Protein AF-A0AA38FMV8-F1 (afdb_monomer)

Structure (mmCIF, N/CA/C/O backbone):
data_AF-A0AA38FMV8-F1
#
_entry.id   AF-A0AA38FMV8-F1
#
loop_
_atom_site.group_PDB
_atom_site.id
_atom_site.type_symbol
_atom_site.label_atom_id
_atom_site.label_alt_id
_atom_site.label_comp_id
_atom_site.label_asym_id
_atom_site.label_entity_id
_atom_site.label_seq_id
_atom_site.pdbx_PDB_ins_code
_atom_site.Cartn_x
_atom_site.Cartn_y
_atom_site.Cartn_z
_atom_site.occupancy
_atom_site.B_iso_or_equiv
_atom_site.auth_seq_id
_atom_site.auth_comp_id
_atom_site.auth_asym_id
_atom_site.auth_atom_id
_atom_site.pdbx_PDB_model_num
ATOM 1 N N . PRO A 1 1 ? -73.612 -33.292 -0.250 1.00 36.50 1 PRO A N 1
ATOM 2 C CA . PRO A 1 1 ? -72.837 -32.872 -1.445 1.00 36.50 1 PRO A CA 1
ATOM 3 C C . PRO A 1 1 ? -71.874 -31.720 -1.094 1.00 36.50 1 PRO A C 1
ATOM 5 O O . PRO A 1 1 ? -72.324 -30.679 -0.638 1.00 36.50 1 PRO A O 1
ATOM 8 N N . LEU A 1 2 ? -70.567 -31.987 -1.222 1.00 32.84 2 LEU A N 1
ATOM 9 C CA . LEU A 1 2 ? -69.383 -31.140 -0.931 1.00 32.84 2 LEU A CA 1
ATOM 10 C C . LEU A 1 2 ? -69.489 -29.696 -1.484 1.00 32.84 2 LEU A C 1
ATOM 12 O O . LEU A 1 2 ? -70.124 -29.524 -2.518 1.00 32.84 2 LEU A O 1
ATOM 16 N N . LYS A 1 3 ? -68.888 -28.636 -0.906 1.00 35.81 3 LYS A N 1
ATOM 17 C CA . LYS A 1 3 ? -67.438 -28.271 -0.820 1.00 35.81 3 LYS A CA 1
ATOM 18 C C . LYS A 1 3 ? -67.350 -26.874 -0.110 1.00 35.81 3 LYS A C 1
ATOM 20 O O . LYS A 1 3 ? -68.249 -26.088 -0.371 1.00 35.81 3 LYS A O 1
ATOM 25 N N . LEU A 1 4 ? -66.499 -26.538 0.885 1.00 37.06 4 LEU A N 1
ATOM 26 C CA . LEU A 1 4 ? -65.043 -26.194 0.979 1.00 37.06 4 LEU A CA 1
ATOM 27 C C . LEU A 1 4 ? -64.798 -24.728 1.467 1.00 37.06 4 LEU A C 1
ATOM 29 O O . LEU A 1 4 ? -65.402 -23.815 0.917 1.00 37.06 4 LEU A O 1
ATOM 33 N N . GLY A 1 5 ? -63.833 -24.544 2.397 1.00 30.03 5 GLY A N 1
ATOM 34 C CA . GLY A 1 5 ? -63.096 -23.296 2.759 1.00 30.03 5 GLY A CA 1
ATOM 35 C C . GLY A 1 5 ? -63.566 -22.606 4.058 1.00 30.03 5 GLY A C 1
ATOM 36 O O . GLY A 1 5 ? -64.708 -22.172 4.094 1.00 30.03 5 GLY A O 1
ATOM 37 N N . GLY A 1 6 ? -62.840 -22.501 5.190 1.00 31.86 6 GLY A N 1
ATOM 38 C CA . GLY A 1 6 ? -61.393 -22.316 5.471 1.00 31.86 6 GLY A CA 1
ATOM 39 C C . GLY A 1 6 ? -61.130 -20.809 5.682 1.00 31.86 6 GLY A C 1
ATOM 40 O O . GLY A 1 6 ? -61.556 -20.041 4.835 1.00 31.86 6 GLY A O 1
ATOM 41 N N . GLU A 1 7 ? -60.511 -20.242 6.723 1.00 34.91 7 GLU A N 1
ATOM 42 C CA . GLU A 1 7 ? -59.627 -20.666 7.820 1.00 34.91 7 GLU A CA 1
ATOM 43 C C . GLU A 1 7 ? -59.469 -19.426 8.754 1.00 34.91 7 GLU A C 1
ATOM 45 O O . GLU A 1 7 ? -59.551 -18.305 8.252 1.00 34.91 7 GLU A O 1
ATOM 50 N N . GLY A 1 8 ? -59.252 -19.571 10.076 1.00 36.47 8 GLY A N 1
ATOM 51 C CA . GLY A 1 8 ? -58.791 -18.431 10.905 1.00 36.47 8 GLY A CA 1
ATOM 52 C C . GLY A 1 8 ? -59.290 -18.289 12.354 1.00 36.47 8 GLY A C 1
ATOM 53 O O . GLY A 1 8 ? -59.152 -17.214 12.923 1.00 36.47 8 GLY A O 1
ATOM 54 N N . GLN A 1 9 ? -59.863 -19.320 12.984 1.00 37.91 9 GLN A N 1
ATOM 55 C CA . GLN A 1 9 ? -60.225 -19.306 14.416 1.00 37.91 9 GLN A CA 1
ATOM 56 C C . GLN A 1 9 ? -59.160 -20.038 15.247 1.00 37.91 9 GLN A C 1
ATOM 58 O O . GLN A 1 9 ? -59.302 -21.219 15.550 1.00 37.91 9 GLN A O 1
ATOM 63 N N . GLY A 1 10 ? -58.063 -19.361 15.590 1.00 44.22 10 GLY A N 1
ATOM 64 C CA . GLY A 1 10 ? -57.011 -19.972 16.419 1.00 44.22 10 GLY A CA 1
ATOM 65 C C . GLY A 1 10 ? -55.946 -19.034 16.990 1.00 44.22 10 GLY A C 1
ATOM 66 O O . GLY A 1 10 ? -55.200 -19.440 17.875 1.00 44.22 10 GLY A O 1
ATOM 67 N N . THR A 1 11 ? -55.860 -17.782 16.538 1.00 45.34 11 THR A N 1
ATOM 68 C CA . THR A 1 11 ? -54.743 -16.887 16.889 1.00 45.34 11 THR A CA 1
ATOM 69 C C . THR A 1 11 ? -55.043 -15.904 18.022 1.00 45.34 11 THR A C 1
ATOM 71 O O . THR A 1 11 ? -54.105 -15.469 18.687 1.00 45.34 11 THR A O 1
ATOM 74 N N . GLU A 1 12 ? -56.310 -15.597 18.323 1.00 43.75 12 GLU A N 1
ATOM 75 C CA . GLU A 1 12 ? -56.639 -14.636 19.393 1.00 43.75 12 GLU A CA 1
ATOM 76 C C . GLU A 1 12 ? -56.468 -15.218 20.808 1.00 43.75 12 GLU A C 1
ATOM 78 O O . GLU A 1 12 ? -55.921 -14.548 21.681 1.00 43.75 12 GLU A O 1
ATOM 83 N N . GLN A 1 13 ? -56.797 -16.495 21.044 1.00 45.56 13 GLN A N 1
ATOM 84 C CA . GLN A 1 13 ? -56.659 -17.093 22.386 1.00 45.56 13 GLN A CA 1
ATOM 85 C C . GLN A 1 13 ? -55.208 -17.386 22.813 1.00 45.56 13 GLN A C 1
ATOM 87 O O . GLN A 1 13 ? -54.935 -17.515 24.008 1.00 45.56 13 GLN A O 1
ATOM 92 N N . ILE A 1 14 ? -54.259 -17.471 21.873 1.00 51.28 14 ILE A N 1
ATOM 93 C CA . ILE A 1 14 ? -52.830 -17.659 22.191 1.00 51.28 14 ILE A CA 1
ATOM 94 C C . ILE A 1 14 ? -52.212 -16.334 22.675 1.00 51.28 14 ILE A C 1
ATOM 96 O O . ILE A 1 14 ? -51.352 -16.338 23.560 1.00 51.28 14 ILE A O 1
ATOM 100 N N . MET A 1 15 ? -52.690 -15.198 22.154 1.00 46.88 15 MET A N 1
ATOM 101 C CA . MET A 1 15 ? -52.204 -13.863 22.516 1.00 46.88 15 MET A CA 1
ATOM 102 C C . MET A 1 15 ? -52.536 -13.508 23.976 1.00 46.88 15 MET A C 1
ATOM 104 O O . MET A 1 15 ? -51.672 -13.004 24.696 1.00 46.88 15 MET A O 1
ATOM 108 N N . ASP A 1 16 ? -53.739 -13.851 24.448 1.00 48.97 16 ASP A N 1
ATOM 109 C CA . ASP A 1 16 ? -54.171 -13.552 25.822 1.00 48.97 16 ASP A CA 1
ATOM 110 C C . ASP A 1 16 ? -53.473 -14.417 26.883 1.00 48.97 16 ASP A C 1
ATOM 112 O O . ASP A 1 16 ? -53.185 -13.948 27.987 1.00 48.97 16 ASP A O 1
ATOM 116 N N . ARG A 1 17 ? -53.098 -15.661 26.548 1.00 48.22 17 ARG A N 1
ATOM 117 C CA . ARG A 1 17 ? -52.310 -16.510 27.461 1.00 48.22 17 ARG A CA 1
ATOM 118 C C . ARG A 1 17 ? -50.844 -16.070 27.554 1.00 48.22 17 ARG A C 1
ATOM 120 O O . ARG A 1 17 ? -50.246 -16.205 28.618 1.00 48.22 17 ARG A O 1
ATOM 127 N N . MET A 1 18 ? -50.281 -15.481 26.491 1.00 47.09 18 MET A N 1
ATOM 128 C CA . MET A 1 18 ? -48.927 -14.900 26.516 1.00 47.09 18 MET A CA 1
ATOM 129 C C . MET A 1 18 ? -48.844 -13.566 27.276 1.00 47.09 18 MET A C 1
ATOM 131 O O . MET A 1 18 ? -47.789 -13.241 27.828 1.00 47.09 18 MET A O 1
ATOM 135 N N . LEU A 1 19 ? -49.937 -12.799 27.351 1.00 48.72 19 LEU A N 1
ATOM 136 C CA . LEU A 1 19 ? -49.989 -11.535 28.096 1.00 48.72 19 LEU A CA 1
ATOM 137 C C . LEU A 1 19 ? -50.044 -11.726 29.623 1.00 48.72 19 LEU A C 1
ATOM 139 O O . LEU A 1 19 ? -49.614 -10.832 30.356 1.00 48.72 19 LEU A O 1
ATOM 143 N N . HIS A 1 20 ? -50.490 -12.889 30.116 1.00 41.56 20 HIS A N 1
ATOM 144 C CA . HIS A 1 20 ? -50.529 -13.181 31.555 1.00 41.56 20 HIS A CA 1
ATOM 145 C C . HIS A 1 20 ? -49.187 -13.707 32.114 1.00 41.56 20 HIS A C 1
ATOM 147 O O . HIS A 1 20 ? -48.819 -13.359 33.238 1.00 41.56 20 HIS A O 1
ATOM 153 N N . GLU A 1 21 ? -48.404 -14.462 31.336 1.00 41.25 21 GLU A N 1
ATOM 154 C CA . GLU A 1 21 ? -47.072 -14.960 31.748 1.00 41.25 21 GLU A CA 1
ATOM 155 C C . GLU A 1 21 ? -46.009 -13.840 31.829 1.00 41.25 21 GLU A C 1
ATOM 157 O O . GLU A 1 21 ? -45.010 -13.959 32.536 1.00 41.25 21 GLU A O 1
ATOM 162 N N . ARG A 1 22 ? -46.240 -12.679 31.193 1.00 44.50 22 ARG A N 1
ATOM 163 C CA . ARG A 1 22 ? -45.357 -11.497 31.309 1.00 44.50 22 ARG A CA 1
ATOM 164 C C . ARG A 1 22 ? -45.517 -10.695 32.609 1.00 44.50 22 ARG A C 1
ATOM 166 O O . ARG A 1 22 ? -44.840 -9.679 32.768 1.00 44.50 22 ARG A O 1
ATOM 173 N N . ARG A 1 23 ? -46.378 -11.106 33.552 1.00 48.16 23 ARG A N 1
ATOM 174 C CA . ARG A 1 23 ? -46.589 -10.380 34.825 1.00 48.16 23 ARG A CA 1
ATOM 175 C C . ARG A 1 23 ? -45.674 -10.788 35.987 1.00 48.16 23 ARG A C 1
ATOM 177 O O . ARG A 1 23 ? -45.786 -10.189 37.051 1.00 48.16 23 ARG A O 1
ATOM 184 N N . LEU A 1 24 ? -44.729 -11.712 35.795 1.00 47.47 24 LEU A N 1
ATOM 185 C CA . LEU A 1 24 ? -43.780 -12.137 36.843 1.00 47.47 24 LEU A CA 1
ATOM 186 C C . LEU A 1 24 ? -42.293 -11.958 36.466 1.00 47.47 24 LEU A C 1
ATOM 188 O O . LEU A 1 24 ? -41.452 -12.757 36.858 1.00 47.47 24 LEU A O 1
ATOM 192 N N . GLY A 1 25 ? -41.936 -10.895 35.733 1.00 48.09 25 GLY A N 1
ATOM 193 C CA . GLY A 1 25 ? -40.530 -10.622 35.368 1.00 48.09 25 GLY A CA 1
ATOM 194 C C . GLY A 1 25 ? -40.103 -9.151 35.373 1.00 48.09 25 GLY A C 1
ATOM 195 O O . GLY A 1 25 ? -39.084 -8.801 34.782 1.00 48.09 25 GLY A O 1
ATOM 196 N N . PHE A 1 26 ? -40.878 -8.265 36.005 1.00 46.47 26 PHE A N 1
ATOM 197 C CA . PHE A 1 26 ? -40.750 -6.808 35.846 1.00 46.47 26 PHE A CA 1
ATOM 198 C C . PHE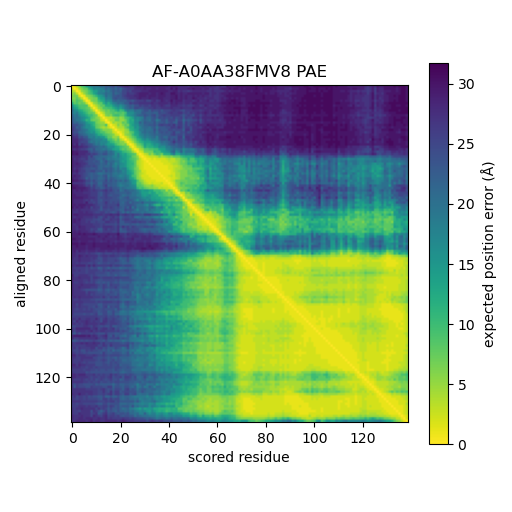 A 1 26 ? -39.610 -6.145 36.651 1.00 46.47 26 PHE A C 1
ATOM 200 O O . PHE A 1 26 ? -39.504 -4.924 36.671 1.00 46.47 26 PHE A O 1
ATOM 207 N N . THR A 1 27 ? -38.719 -6.911 37.286 1.00 47.50 27 THR A N 1
ATOM 208 C CA . THR A 1 27 ? -37.565 -6.361 38.032 1.00 47.50 27 THR A CA 1
ATOM 209 C C . THR A 1 27 ? -36.217 -6.554 37.329 1.00 47.50 27 THR A C 1
ATOM 211 O O . THR A 1 27 ? -35.253 -5.883 37.680 1.00 47.50 27 THR A O 1
ATOM 214 N N . MET A 1 28 ? -36.147 -7.386 36.282 1.00 52.38 28 MET A N 1
ATOM 215 C CA . MET A 1 28 ? -34.943 -7.583 35.449 1.00 52.38 28 MET A CA 1
ATOM 216 C C . MET A 1 28 ? -34.924 -6.670 34.210 1.00 52.38 28 MET A C 1
ATOM 218 O O . MET A 1 28 ? -33.875 -6.430 33.617 1.00 52.38 28 MET A O 1
ATOM 222 N N . ALA A 1 29 ? -36.085 -6.127 33.832 1.00 57.22 29 ALA A N 1
ATOM 223 C CA . ALA A 1 29 ? -36.269 -5.298 32.645 1.00 57.22 29 ALA A CA 1
ATOM 224 C C . ALA A 1 29 ? -35.430 -4.002 32.611 1.00 57.22 29 ALA A C 1
ATOM 226 O O . ALA A 1 29 ? -34.840 -3.756 31.559 1.00 57.22 29 ALA A O 1
ATOM 227 N N . PRO A 1 30 ? -35.310 -3.186 33.685 1.00 67.31 30 PRO A N 1
ATOM 228 C CA . PRO A 1 30 ? -34.547 -1.940 33.606 1.00 67.31 30 PRO A CA 1
ATOM 229 C C . PRO A 1 30 ? -33.047 -2.206 33.489 1.00 67.31 30 PRO A C 1
ATOM 231 O O . PRO A 1 30 ? -32.375 -1.531 32.727 1.00 67.31 30 PRO A O 1
ATOM 234 N N . VAL A 1 31 ? -32.520 -3.231 34.166 1.00 74.94 31 VAL A N 1
ATOM 235 C CA . VAL A 1 31 ? -31.091 -3.569 34.096 1.00 74.94 31 VAL A CA 1
ATOM 236 C C . VAL A 1 31 ? -30.742 -4.154 32.730 1.00 74.94 31 VAL A C 1
ATOM 238 O O . VAL A 1 31 ? -29.763 -3.740 32.123 1.00 74.94 31 VAL A O 1
ATOM 241 N N . VAL A 1 32 ? -31.565 -5.062 32.200 1.00 80.06 32 VAL A N 1
ATOM 242 C CA . VAL A 1 32 ? -31.332 -5.673 30.881 1.00 80.06 32 VAL A CA 1
ATOM 243 C C . VAL A 1 32 ? -31.460 -4.645 29.757 1.00 80.06 32 VAL A C 1
ATOM 245 O O . VAL A 1 32 ? -30.631 -4.639 28.851 1.00 80.06 32 VAL A O 1
ATOM 248 N N . THR A 1 33 ? -32.444 -3.741 29.821 1.00 79.75 33 THR A N 1
ATOM 249 C CA . THR A 1 33 ? -32.556 -2.642 28.846 1.00 79.75 33 THR A CA 1
ATOM 250 C C . THR A 1 33 ? -31.414 -1.644 28.980 1.00 79.75 33 THR A C 1
ATOM 252 O O . THR A 1 33 ? -30.872 -1.235 27.962 1.00 79.75 33 THR A O 1
ATOM 255 N N . PHE A 1 34 ? -30.978 -1.304 30.194 1.00 82.94 34 PHE A N 1
ATOM 256 C CA . PHE A 1 34 ? -29.841 -0.406 30.402 1.00 82.94 34 PHE A CA 1
ATOM 257 C C . PHE A 1 34 ? -28.522 -1.010 29.904 1.00 82.94 34 PHE A C 1
ATOM 259 O O . PHE A 1 34 ? -27.737 -0.320 29.263 1.00 82.94 34 PHE A O 1
ATOM 266 N N . VAL A 1 35 ? -28.303 -2.311 30.125 1.00 83.38 35 VAL A N 1
ATOM 267 C CA . VAL A 1 35 ? -27.143 -3.044 29.595 1.00 83.38 35 VAL A CA 1
ATOM 268 C C . VAL A 1 35 ? -27.206 -3.135 28.070 1.00 83.38 35 VAL A C 1
ATOM 270 O O . VAL A 1 35 ? -26.203 -2.873 27.419 1.00 83.38 35 VAL A O 1
ATOM 273 N N . LEU A 1 36 ? -28.368 -3.431 27.477 1.00 82.88 36 LEU A N 1
ATOM 274 C CA . LEU A 1 36 ? -28.547 -3.421 26.019 1.00 82.88 36 LEU A CA 1
ATOM 275 C C . LEU A 1 36 ? -28.286 -2.039 25.419 1.00 82.88 36 LEU A C 1
ATOM 277 O O . LEU A 1 36 ? -27.570 -1.941 24.431 1.00 82.88 36 LEU A O 1
ATOM 281 N N . VAL A 1 37 ? -28.814 -0.974 26.026 1.00 84.69 37 VAL A N 1
ATOM 282 C CA . VAL A 1 37 ? -28.574 0.405 25.583 1.00 84.69 37 VAL A CA 1
ATOM 283 C C . VAL A 1 37 ? -27.096 0.762 25.724 1.00 84.69 37 VAL A C 1
ATOM 285 O O . VAL A 1 37 ? -26.524 1.298 24.785 1.00 84.69 37 VAL A O 1
ATOM 288 N N . MET A 1 38 ? -26.437 0.410 26.832 1.00 79.69 38 MET A N 1
ATOM 289 C CA . MET A 1 38 ? -24.996 0.642 26.984 1.00 79.69 38 MET A CA 1
ATOM 290 C C . MET A 1 38 ? -24.154 -0.144 25.975 1.00 79.69 38 MET A C 1
ATOM 292 O O . MET A 1 38 ? -23.189 0.400 25.441 1.00 79.69 38 MET A O 1
ATOM 296 N N . VAL A 1 39 ? -24.513 -1.394 25.679 1.00 82.69 39 VAL A N 1
ATOM 297 C CA . VAL A 1 39 ? -23.839 -2.198 24.650 1.00 82.69 39 VAL A CA 1
ATOM 298 C C . VAL A 1 39 ? -24.047 -1.586 23.265 1.00 82.69 39 VAL A C 1
ATOM 300 O O . VAL A 1 39 ? -23.077 -1.466 22.528 1.00 82.69 39 VAL A O 1
ATOM 303 N N . LEU A 1 40 ? -25.260 -1.137 22.928 1.00 76.56 40 LEU A N 1
ATOM 304 C CA . LEU A 1 40 ? -25.560 -0.483 21.648 1.00 76.56 40 LEU A CA 1
ATOM 305 C C . LEU A 1 40 ? -24.820 0.856 21.495 1.00 76.56 40 LEU A C 1
ATOM 307 O O . LEU A 1 40 ? -24.188 1.075 20.468 1.00 76.56 40 LEU A O 1
ATOM 311 N N . VAL A 1 41 ? -24.794 1.691 22.539 1.00 68.81 41 VAL A N 1
ATOM 312 C CA . VAL A 1 41 ? -24.054 2.968 22.547 1.00 68.81 41 VAL A CA 1
ATOM 313 C C . VAL A 1 41 ? -22.538 2.741 22.442 1.00 68.81 41 VAL A C 1
ATOM 315 O O . VAL A 1 41 ? -21.841 3.475 21.743 1.00 68.81 41 VAL A O 1
ATOM 318 N N . SER A 1 42 ? -22.009 1.694 23.086 1.00 71.31 42 SER A N 1
ATOM 319 C CA . SER A 1 42 ? -20.595 1.305 22.941 1.00 71.31 42 SER A CA 1
ATOM 320 C C . SER A 1 42 ? -20.287 0.787 21.533 1.00 71.31 42 SER A C 1
ATOM 322 O O . SER A 1 42 ? -19.195 1.004 21.010 1.00 71.31 42 SER A O 1
ATOM 324 N N . PHE A 1 43 ? -21.251 0.106 20.910 1.00 64.06 43 PHE A N 1
ATOM 325 C CA . PHE A 1 43 ? -21.136 -0.414 19.552 1.00 64.06 43 PHE A CA 1
ATOM 326 C C . PHE A 1 43 ? -21.133 0.716 18.514 1.00 64.06 43 PHE A C 1
ATOM 328 O O . PHE A 1 43 ? -20.327 0.673 17.591 1.00 64.06 43 PHE A O 1
ATOM 335 N N . GLU A 1 44 ? -21.935 1.768 18.704 1.00 56.25 44 GLU A N 1
ATOM 336 C CA . GLU A 1 44 ? -21.914 2.971 17.857 1.00 56.25 44 GLU A CA 1
ATOM 337 C C . GLU A 1 44 ? -20.578 3.724 17.946 1.00 56.25 44 GLU A C 1
ATOM 339 O O . GLU A 1 44 ? -20.026 4.125 16.918 1.00 56.25 44 GLU A O 1
ATOM 344 N N . ALA A 1 45 ? -20.005 3.853 19.149 1.00 56.84 45 ALA A N 1
ATOM 345 C CA . ALA A 1 45 ? -18.683 4.455 19.330 1.00 56.84 45 ALA A CA 1
ATOM 346 C C . ALA A 1 45 ? -17.577 3.647 18.619 1.00 56.84 45 ALA A C 1
ATOM 348 O O . ALA A 1 45 ? -16.719 4.227 17.956 1.00 56.84 45 ALA A O 1
ATOM 349 N N . ALA A 1 46 ? -17.638 2.312 18.679 1.00 56.16 46 ALA A N 1
ATOM 350 C CA . ALA A 1 46 ? -16.695 1.433 17.983 1.00 56.16 46 ALA A CA 1
ATOM 351 C C . ALA A 1 46 ? -16.888 1.430 16.452 1.00 56.16 46 ALA A C 1
ATOM 353 O O . ALA A 1 46 ? -15.939 1.258 15.686 1.00 56.16 46 ALA A O 1
ATOM 354 N N . GLN A 1 47 ? -18.118 1.627 15.972 1.00 55.28 47 GLN A N 1
ATOM 355 C CA . GLN A 1 47 ? -18.420 1.656 14.541 1.00 55.28 47 GLN A CA 1
ATOM 356 C C . GLN A 1 47 ? -17.944 2.943 13.864 1.00 55.28 47 GLN A C 1
ATOM 358 O O . GLN A 1 47 ? -17.591 2.892 12.683 1.00 55.28 47 GLN A O 1
ATOM 363 N N . ALA A 1 48 ? -17.901 4.074 14.572 1.00 56.78 48 ALA A N 1
ATOM 364 C CA . ALA A 1 48 ? -17.439 5.343 14.012 1.00 56.78 48 ALA A CA 1
ATOM 365 C C . ALA A 1 48 ? -15.984 5.267 13.506 1.00 56.78 48 ALA A C 1
ATOM 367 O O . ALA A 1 48 ? -15.692 5.736 12.405 1.00 56.78 48 ALA A O 1
ATOM 368 N N . GLU A 1 49 ? -15.093 4.600 14.246 1.00 53.56 49 GLU A N 1
ATOM 369 C CA . GLU A 1 49 ? -13.682 4.427 13.864 1.00 53.56 49 GLU A CA 1
ATOM 370 C C . GLU A 1 49 ? -13.523 3.536 12.623 1.00 53.56 49 GLU A C 1
ATOM 372 O O . GLU A 1 49 ? -12.757 3.850 11.709 1.00 53.56 49 GLU A O 1
ATOM 377 N N . VAL A 1 50 ? -14.317 2.465 12.525 1.00 54.19 50 VAL A N 1
ATOM 378 C CA . VAL A 1 50 ? -14.303 1.548 11.374 1.00 54.19 50 VAL A CA 1
ATOM 379 C C . VAL A 1 50 ? -14.860 2.211 10.108 1.00 54.19 50 VAL A C 1
ATOM 381 O O . VAL A 1 50 ? -14.348 1.971 9.012 1.00 54.19 50 VAL A O 1
ATOM 384 N N . HIS A 1 51 ? -15.890 3.056 10.230 1.00 60.00 51 HIS A N 1
ATOM 385 C CA . HIS A 1 51 ? -16.440 3.801 9.091 1.00 60.00 51 HIS A CA 1
ATOM 386 C C . HIS A 1 51 ? -15.499 4.918 8.635 1.00 60.00 51 HIS A C 1
ATOM 388 O O . HIS A 1 51 ? -15.301 5.082 7.432 1.00 60.00 51 HIS A O 1
ATOM 394 N N . ALA A 1 52 ? -14.874 5.637 9.570 1.00 62.44 52 ALA A N 1
ATOM 395 C CA . ALA A 1 52 ? -13.879 6.655 9.250 1.00 62.44 52 ALA A CA 1
ATOM 396 C C . ALA A 1 52 ? -12.647 6.045 8.557 1.00 62.44 52 ALA A C 1
ATOM 398 O O . ALA A 1 52 ? -12.222 6.548 7.516 1.00 62.44 52 ALA A O 1
ATOM 399 N N . GLY A 1 53 ? -12.129 4.918 9.060 1.00 65.00 53 GLY A N 1
ATOM 400 C CA . GLY A 1 53 ? -11.000 4.207 8.452 1.00 65.00 53 GLY A CA 1
ATOM 401 C C . GLY A 1 53 ? -11.310 3.666 7.052 1.00 65.00 53 GLY A C 1
ATOM 402 O O . GLY A 1 53 ? -10.507 3.824 6.132 1.00 65.00 53 GLY A O 1
ATOM 403 N N . ARG A 1 54 ? -12.508 3.100 6.844 1.00 66.62 54 ARG A N 1
ATOM 404 C CA . ARG A 1 54 ? -12.968 2.660 5.514 1.00 66.62 54 ARG A CA 1
ATOM 405 C C . ARG A 1 54 ? -13.148 3.821 4.539 1.00 66.62 54 ARG A C 1
ATOM 407 O O . ARG A 1 54 ? -12.763 3.692 3.381 1.00 66.62 54 ARG A O 1
ATOM 414 N N . ALA A 1 55 ? -13.711 4.942 4.990 1.00 68.12 55 ALA A N 1
ATOM 415 C CA . ALA A 1 55 ? -13.890 6.129 4.158 1.00 68.12 55 ALA A CA 1
ATOM 416 C C . ALA A 1 55 ? -12.546 6.757 3.758 1.00 68.12 55 ALA A C 1
ATOM 418 O O . ALA A 1 55 ? -12.383 7.169 2.611 1.00 68.12 55 ALA A O 1
ATOM 419 N N . LEU A 1 56 ? -11.571 6.790 4.672 1.00 67.62 56 LEU A N 1
ATOM 420 C CA . LEU A 1 56 ? -10.218 7.260 4.379 1.00 67.62 56 LEU A CA 1
ATOM 421 C C . LEU A 1 56 ? -9.525 6.355 3.354 1.00 67.62 56 LEU A C 1
ATOM 423 O O . LEU A 1 56 ? -8.997 6.849 2.364 1.00 67.62 56 LEU A O 1
ATOM 427 N N . MET A 1 57 ? -9.604 5.035 3.527 1.00 68.75 57 MET A N 1
ATOM 428 C CA . MET A 1 57 ? -9.025 4.087 2.570 1.00 68.75 57 MET A CA 1
ATOM 429 C C . MET A 1 57 ? -9.688 4.133 1.195 1.00 68.75 57 MET A C 1
ATOM 431 O O . MET A 1 57 ? -8.997 4.042 0.187 1.00 68.75 57 MET A O 1
ATOM 435 N N . ALA A 1 58 ? -11.007 4.327 1.133 1.00 67.56 58 ALA A N 1
ATOM 436 C CA . ALA A 1 58 ? -11.704 4.504 -0.137 1.00 67.56 58 ALA A CA 1
ATOM 437 C C . ALA A 1 58 ? -11.202 5.740 -0.901 1.00 67.56 58 ALA A C 1
ATOM 439 O O . ALA A 1 58 ? -11.048 5.671 -2.112 1.00 67.56 58 ALA A O 1
ATOM 440 N N . ARG A 1 59 ? -10.891 6.839 -0.199 1.00 67.38 59 ARG A N 1
ATOM 441 C CA . ARG A 1 59 ? -10.305 8.038 -0.819 1.00 67.38 59 ARG A CA 1
ATOM 442 C C . ARG A 1 59 ? -8.883 7.807 -1.321 1.00 67.38 59 ARG A C 1
ATOM 444 O O . ARG A 1 59 ? -8.552 8.285 -2.392 1.00 67.38 59 ARG A O 1
ATOM 451 N N . ILE A 1 60 ? -8.062 7.074 -0.570 1.00 69.06 60 ILE A N 1
ATOM 452 C CA . ILE A 1 60 ? -6.677 6.772 -0.967 1.00 69.06 60 ILE A CA 1
ATOM 453 C C . ILE A 1 60 ? -6.642 5.863 -2.213 1.00 69.06 60 ILE A C 1
ATOM 455 O O . ILE A 1 60 ? -5.736 5.977 -3.031 1.00 69.06 60 ILE A O 1
ATOM 459 N N . ILE A 1 61 ? -7.624 4.967 -2.372 1.00 67.44 61 ILE A N 1
ATOM 460 C CA . ILE A 1 61 ? -7.718 4.051 -3.523 1.00 67.44 61 ILE A CA 1
ATOM 461 C C . ILE A 1 61 ? -8.304 4.732 -4.778 1.00 67.44 61 ILE A C 1
ATOM 463 O O . ILE A 1 61 ? -8.062 4.250 -5.879 1.00 67.44 61 ILE A O 1
ATOM 467 N N . ASP A 1 62 ? -9.044 5.838 -4.643 1.00 57.41 62 ASP A N 1
ATOM 468 C CA . ASP A 1 62 ? -9.678 6.549 -5.773 1.00 57.41 62 ASP A CA 1
ATOM 469 C C . ASP A 1 62 ? -8.702 7.428 -6.587 1.00 57.41 62 ASP A C 1
ATOM 471 O O . ASP A 1 62 ? -9.086 8.015 -7.597 1.00 57.41 62 ASP A O 1
ATOM 475 N N . GLU A 1 63 ? -7.424 7.505 -6.193 1.00 57.81 63 GLU A N 1
ATOM 476 C CA . GLU A 1 63 ? -6.390 8.140 -7.016 1.00 57.81 63 GLU A CA 1
ATOM 477 C C . GLU A 1 63 ? -6.249 7.376 -8.351 1.00 57.81 63 GLU A C 1
ATOM 479 O O . GLU A 1 63 ? -6.086 6.151 -8.344 1.00 57.81 63 GLU A O 1
ATOM 484 N N . PRO A 1 64 ? -6.311 8.057 -9.512 1.00 46.62 64 PRO A N 1
ATOM 485 C CA . PRO A 1 64 ? -6.378 7.412 -10.818 1.00 46.62 64 PRO A CA 1
ATOM 486 C C . PRO A 1 64 ? -5.027 6.786 -11.191 1.00 46.62 64 PRO A C 1
ATOM 488 O O . PRO A 1 64 ? -4.224 7.367 -11.919 1.00 46.62 64 PRO A O 1
ATOM 491 N N . GLY A 1 65 ? -4.778 5.575 -10.695 1.00 53.62 65 GLY A N 1
ATOM 492 C CA . GLY A 1 65 ? -3.729 4.691 -11.183 1.00 53.62 65 GLY A CA 1
ATOM 493 C C . GLY A 1 65 ? -4.100 4.167 -12.569 1.00 53.62 65 GLY A C 1
ATOM 494 O O . GLY A 1 65 ? -5.207 3.672 -12.791 1.00 53.62 65 GLY A O 1
ATOM 495 N N . GLU A 1 66 ? -3.181 4.290 -13.523 1.00 49.84 66 GLU A N 1
ATOM 496 C CA . GLU A 1 66 ? -3.366 3.839 -14.902 1.00 49.84 66 GLU A CA 1
ATOM 497 C C . GLU A 1 66 ? -3.467 2.304 -14.958 1.00 49.84 66 GLU A C 1
ATOM 499 O O . GLU A 1 66 ? -2.478 1.580 -15.052 1.00 49.84 66 GLU A O 1
ATOM 504 N N . GLY A 1 67 ? -4.693 1.790 -14.852 1.00 50.09 67 GLY A N 1
ATOM 505 C CA . GLY A 1 67 ? -4.983 0.365 -14.950 1.00 50.09 67 GLY A CA 1
ATOM 506 C C . GLY A 1 67 ? -6.318 0.016 -14.311 1.00 50.09 67 GLY A C 1
ATOM 507 O O . GLY A 1 67 ? -6.451 0.004 -13.092 1.00 50.09 67 GLY A O 1
ATOM 508 N N . ASN A 1 68 ? -7.309 -0.304 -15.142 1.00 51.38 68 ASN A N 1
ATOM 509 C CA . ASN A 1 68 ? -8.638 -0.765 -14.741 1.00 51.38 68 ASN A CA 1
ATOM 510 C C . ASN A 1 68 ? -8.551 -2.094 -13.947 1.00 51.38 68 ASN A C 1
ATOM 512 O O . ASN A 1 68 ? -8.756 -3.165 -14.516 1.00 51.38 68 ASN A O 1
ATOM 516 N N . GLY A 1 69 ? -8.191 -2.042 -12.657 1.00 61.28 69 GLY A N 1
ATOM 517 C CA . GLY A 1 69 ? -8.118 -3.210 -11.770 1.00 61.28 69 GLY A CA 1
ATOM 518 C C . GLY A 1 69 ? -6.956 -3.278 -10.769 1.00 61.28 69 GLY A C 1
ATOM 519 O O . GLY A 1 69 ? -6.895 -4.264 -10.024 1.00 61.28 69 GLY A O 1
ATOM 520 N N . ASP A 1 70 ? -6.057 -2.291 -10.702 1.00 75.31 70 ASP A N 1
ATOM 521 C CA . ASP A 1 70 ? -4.978 -2.306 -9.703 1.00 75.31 70 ASP A CA 1
ATOM 522 C C . ASP A 1 70 ? -5.551 -2.008 -8.304 1.00 75.31 70 ASP A C 1
ATOM 524 O O . ASP A 1 70 ? -6.089 -0.941 -8.040 1.00 75.31 70 ASP A O 1
ATOM 528 N N . ASN A 1 71 ? -5.448 -2.979 -7.390 1.00 86.50 71 ASN A N 1
ATOM 529 C CA . ASN A 1 71 ? -5.897 -2.844 -5.992 1.00 86.50 71 ASN A CA 1
ATOM 530 C C . ASN A 1 71 ? -4.754 -2.402 -5.056 1.00 86.50 71 ASN A C 1
ATOM 532 O O . ASN A 1 71 ? -4.872 -2.469 -3.832 1.00 86.50 71 ASN A O 1
ATOM 536 N N . ALA A 1 72 ? -3.624 -2.003 -5.636 1.00 90.69 72 ALA A N 1
ATOM 537 C CA . ALA A 1 72 ? -2.469 -1.483 -4.929 1.00 90.69 72 ALA A CA 1
ATOM 538 C C . ALA A 1 72 ? -2.289 -0.008 -5.279 1.00 90.69 72 ALA A C 1
ATOM 540 O O . ALA A 1 72 ? -2.279 0.354 -6.455 1.00 90.69 72 ALA A O 1
ATOM 541 N N . VAL A 1 73 ? -2.134 0.817 -4.250 1.00 90.75 73 VAL A N 1
ATOM 542 C CA . VAL A 1 73 ? -2.026 2.270 -4.388 1.00 90.75 73 VAL A CA 1
ATOM 543 C C . VAL A 1 73 ? -0.616 2.629 -4.834 1.00 90.75 73 VAL A C 1
ATOM 545 O O . VAL A 1 73 ? 0.368 2.164 -4.258 1.00 90.75 73 VAL A O 1
ATOM 548 N N . GLU A 1 74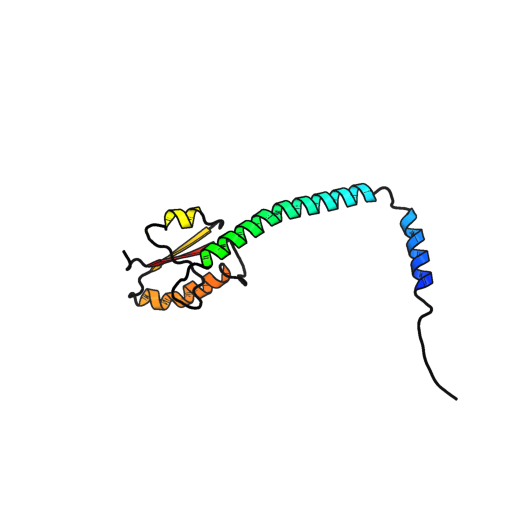 ? -0.509 3.445 -5.873 1.00 91.44 74 GLU A N 1
ATOM 549 C CA . GLU A 1 74 ? 0.780 3.911 -6.367 1.00 91.44 74 GLU A CA 1
ATOM 550 C C . GLU A 1 74 ? 1.293 5.071 -5.516 1.00 91.44 74 GLU A C 1
ATOM 552 O O . GLU A 1 74 ? 0.608 6.072 -5.326 1.00 91.44 74 GLU A O 1
ATOM 557 N N . LEU A 1 75 ? 2.501 4.920 -4.983 1.00 91.50 75 LEU A N 1
ATOM 558 C CA . LEU A 1 75 ? 3.184 5.932 -4.196 1.00 91.50 75 LEU A CA 1
ATOM 559 C C . LEU A 1 75 ? 4.286 6.564 -5.036 1.00 91.50 75 LEU A C 1
ATOM 561 O O . LEU A 1 75 ? 5.113 5.870 -5.631 1.00 91.50 75 LEU A O 1
ATOM 565 N N . LYS A 1 76 ? 4.321 7.894 -5.023 1.00 90.44 76 LYS A N 1
ATOM 566 C CA . LYS A 1 76 ? 5.430 8.675 -5.567 1.00 90.44 76 LYS A CA 1
ATOM 567 C C . LYS A 1 76 ? 6.476 8.930 -4.490 1.00 90.44 76 LYS A C 1
ATOM 569 O O . LYS A 1 76 ? 6.190 8.808 -3.298 1.00 90.44 76 LYS A O 1
ATOM 574 N N . MET A 1 77 ? 7.685 9.300 -4.902 1.00 87.44 77 MET A N 1
ATOM 575 C CA . MET A 1 77 ? 8.790 9.554 -3.974 1.00 87.44 77 MET A CA 1
ATOM 576 C C . MET A 1 77 ? 8.503 10.740 -3.046 1.00 87.44 77 MET A C 1
ATOM 578 O O . MET A 1 77 ? 8.895 10.713 -1.880 1.00 87.44 77 MET A O 1
ATOM 582 N N . GLU A 1 78 ? 7.785 11.751 -3.538 1.00 89.88 78 GLU A N 1
ATOM 583 C CA . GLU A 1 78 ? 7.468 12.973 -2.792 1.00 89.88 78 GLU A CA 1
ATOM 584 C C . GLU A 1 78 ? 6.494 12.691 -1.642 1.00 89.88 78 GLU A C 1
ATOM 586 O O . GLU A 1 78 ? 6.667 13.203 -0.535 1.00 89.88 78 GLU A O 1
ATOM 591 N N . ASP A 1 79 ? 5.517 11.815 -1.891 1.00 88.19 79 ASP A N 1
ATOM 592 C CA . ASP A 1 79 ? 4.404 11.530 -0.981 1.00 88.19 79 ASP A CA 1
ATOM 593 C C . ASP A 1 79 ? 4.521 10.165 -0.285 1.00 88.19 79 ASP A C 1
ATOM 595 O O . ASP A 1 79 ? 3.588 9.710 0.383 1.00 88.19 79 ASP A O 1
ATOM 599 N N . PHE A 1 80 ? 5.669 9.495 -0.417 1.00 91.19 80 PHE A N 1
ATOM 600 C CA . PHE A 1 80 ? 5.887 8.147 0.109 1.00 91.19 80 PHE A CA 1
ATOM 601 C C . PHE A 1 80 ? 5.659 8.081 1.624 1.00 91.19 80 PHE A C 1
ATOM 603 O O . PHE A 1 80 ? 4.849 7.295 2.118 1.00 91.19 80 PHE A O 1
ATOM 610 N N . ASN A 1 81 ? 6.354 8.940 2.374 1.00 92.88 81 ASN A N 1
ATOM 611 C CA . ASN A 1 81 ? 6.287 8.936 3.835 1.00 92.88 81 ASN A CA 1
ATOM 612 C C . ASN A 1 81 ? 4.947 9.462 4.349 1.00 92.88 81 ASN A C 1
ATOM 614 O O . ASN A 1 81 ? 4.382 8.887 5.277 1.00 92.88 81 ASN A O 1
ATOM 618 N N . SER A 1 82 ? 4.435 10.546 3.763 1.00 92.31 82 SER A N 1
ATOM 619 C CA . SER A 1 82 ? 3.171 11.155 4.190 1.00 92.31 82 SER A CA 1
ATOM 620 C C . SER A 1 82 ? 2.007 10.184 4.005 1.00 92.31 82 SER A C 1
ATOM 622 O O . SER A 1 82 ? 1.222 9.998 4.931 1.00 92.31 82 SER A O 1
ATOM 624 N N . THR A 1 83 ? 1.939 9.501 2.862 1.00 90.81 83 THR A N 1
ATOM 625 C CA . THR A 1 83 ? 0.863 8.548 2.560 1.00 90.81 83 THR A CA 1
ATOM 626 C C . THR A 1 83 ? 0.944 7.288 3.419 1.00 90.81 83 THR A C 1
ATOM 628 O O . THR A 1 83 ? -0.081 6.815 3.911 1.00 90.81 83 THR A O 1
ATOM 631 N N . LEU A 1 84 ? 2.147 6.749 3.657 1.00 91.50 84 LEU A N 1
ATOM 632 C CA . LEU A 1 84 ? 2.314 5.578 4.525 1.00 91.50 84 LEU A CA 1
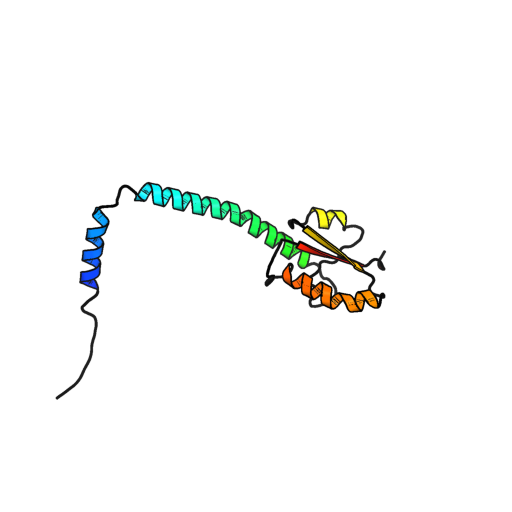ATOM 63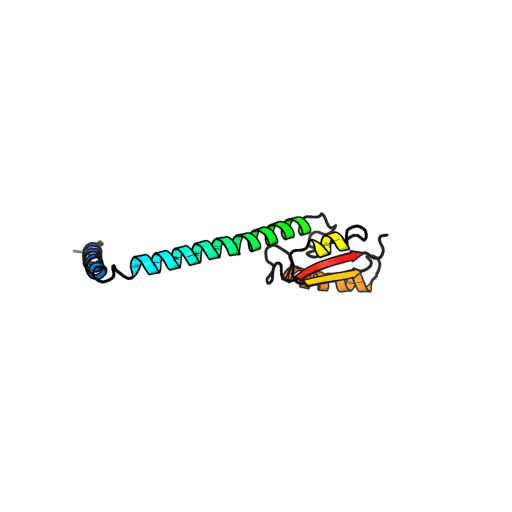3 C C . LEU A 1 84 ? 1.951 5.873 5.983 1.00 91.50 84 LEU A C 1
ATOM 635 O O . LEU A 1 84 ? 1.318 5.040 6.625 1.00 91.50 84 LEU A O 1
ATOM 639 N N . LEU A 1 85 ? 2.319 7.048 6.498 1.00 90.75 85 LEU A N 1
ATOM 640 C CA . LEU A 1 85 ? 2.014 7.451 7.875 1.00 90.75 85 LEU A CA 1
ATOM 641 C C . LEU A 1 85 ? 0.549 7.859 8.070 1.00 90.75 85 LEU A C 1
ATOM 643 O O . LEU A 1 85 ? 0.017 7.706 9.165 1.00 90.75 85 LEU A O 1
ATOM 647 N N . ALA A 1 86 ? -0.100 8.386 7.030 1.00 88.81 86 ALA A N 1
ATOM 648 C CA . ALA A 1 86 ? -1.516 8.749 7.068 1.00 88.81 86 ALA A CA 1
ATOM 649 C C . ALA A 1 86 ? -2.455 7.538 6.935 1.00 88.81 86 ALA A C 1
ATOM 651 O O . ALA A 1 86 ? -3.655 7.658 7.187 1.00 88.81 86 ALA A O 1
ATOM 652 N N . SER A 1 87 ? -1.932 6.382 6.520 1.00 86.56 87 SER A N 1
ATOM 653 C CA . SER A 1 87 ? -2.719 5.168 6.346 1.00 86.56 87 SER A CA 1
ATOM 654 C C .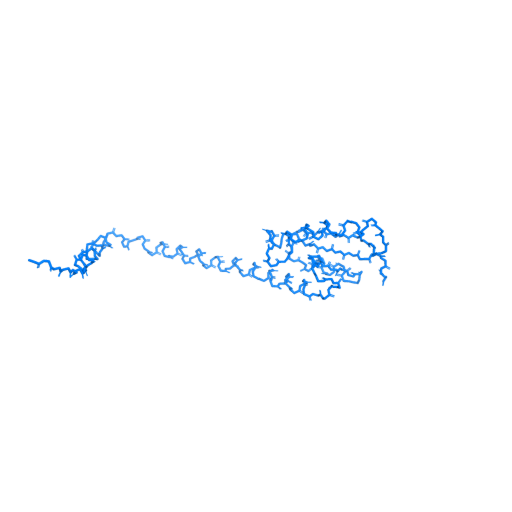 SER A 1 87 ? -3.240 4.643 7.693 1.00 86.56 87 SER A C 1
ATOM 656 O O . SER A 1 87 ? -2.446 4.424 8.607 1.00 86.56 87 SER A O 1
ATOM 658 N N . PRO A 1 88 ? -4.553 4.380 7.836 1.00 85.38 88 PRO A N 1
ATOM 659 C CA . PRO A 1 88 ? -5.110 3.803 9.061 1.00 85.38 88 PRO A CA 1
ATOM 660 C C . PRO A 1 88 ? -4.808 2.301 9.233 1.00 85.38 88 PRO A C 1
ATOM 662 O O . PRO A 1 88 ? -5.193 1.721 10.247 1.00 85.38 88 PRO A O 1
ATOM 665 N N . SER A 1 89 ? -4.159 1.648 8.259 1.00 87.75 89 SER A N 1
ATOM 666 C CA . SER A 1 89 ? -3.798 0.227 8.357 1.00 87.75 89 SER A CA 1
ATOM 667 C C . SER A 1 89 ? -2.678 -0.007 9.363 1.00 87.75 89 SER A C 1
ATOM 669 O O . SER A 1 89 ? -1.709 0.744 9.428 1.00 87.75 89 SER A O 1
ATOM 671 N N . SER A 1 90 ? -2.746 -1.126 10.083 1.00 89.00 90 SER A N 1
ATOM 672 C CA . SER A 1 90 ? -1.694 -1.514 11.033 1.00 89.00 90 SER A CA 1
ATOM 673 C C . SER A 1 90 ? -0.412 -2.013 10.354 1.00 89.00 90 SER A C 1
ATOM 675 O O . SER A 1 90 ? 0.659 -1.958 10.955 1.00 89.00 90 SER A O 1
ATOM 677 N N . TRP A 1 91 ? -0.504 -2.496 9.112 1.00 93.00 91 TRP A N 1
ATOM 678 C CA . TRP A 1 91 ? 0.639 -2.970 8.328 1.00 93.00 91 TRP A CA 1
ATOM 679 C C . TRP A 1 91 ? 0.597 -2.397 6.914 1.00 93.00 91 TRP A C 1
ATOM 681 O O . TRP A 1 91 ? -0.481 -2.150 6.377 1.00 93.00 91 TRP A O 1
ATOM 691 N N . ALA A 1 92 ? 1.758 -2.245 6.280 1.00 93.62 92 ALA A N 1
ATOM 692 C CA . ALA A 1 92 ? 1.869 -1.858 4.878 1.00 93.62 92 ALA A CA 1
ATOM 693 C C . ALA A 1 92 ? 2.840 -2.785 4.139 1.00 93.62 92 ALA A C 1
ATOM 695 O O . ALA A 1 92 ? 3.883 -3.158 4.679 1.00 93.62 92 ALA A O 1
ATOM 696 N N . ILE A 1 93 ? 2.498 -3.149 2.904 1.00 95.44 93 ILE A N 1
ATOM 697 C CA . ILE A 1 93 ? 3.377 -3.869 1.982 1.00 95.44 93 ILE A CA 1
ATOM 698 C C . ILE A 1 93 ? 3.652 -2.948 0.806 1.00 95.44 93 ILE A C 1
ATOM 700 O O . ILE A 1 93 ? 2.730 -2.609 0.069 1.00 95.44 93 ILE A O 1
ATOM 704 N N . VAL A 1 94 ? 4.925 -2.620 0.610 1.00 95.19 94 VAL A N 1
ATOM 705 C CA . VAL A 1 94 ? 5.390 -1.776 -0.489 1.00 95.19 94 VAL A CA 1
ATOM 706 C C . VAL A 1 94 ? 6.109 -2.639 -1.523 1.00 95.19 94 VAL A C 1
ATOM 708 O O . VAL A 1 94 ? 7.134 -3.251 -1.218 1.00 95.19 94 VAL A O 1
ATOM 711 N N . GLU A 1 95 ? 5.593 -2.686 -2.747 1.00 95.12 95 GLU A N 1
ATOM 712 C CA . GLU A 1 95 ? 6.297 -3.246 -3.900 1.00 95.12 95 GLU A CA 1
ATOM 713 C C . GLU A 1 95 ? 7.154 -2.166 -4.570 1.00 95.12 95 GLU A C 1
ATOM 715 O O . GLU A 1 95 ? 6.634 -1.223 -5.160 1.00 95.12 95 GLU A O 1
ATOM 720 N N . PHE A 1 96 ? 8.474 -2.321 -4.532 1.00 95.44 96 PHE A N 1
ATOM 721 C CA . PHE A 1 96 ? 9.386 -1.507 -5.335 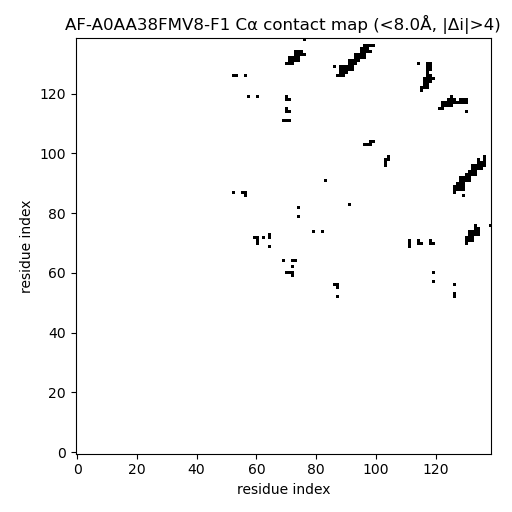1.00 95.44 96 PHE A CA 1
ATOM 722 C C . PHE A 1 96 ? 9.598 -2.190 -6.687 1.00 95.44 96 PHE A C 1
ATOM 724 O O . PHE A 1 96 ? 10.189 -3.272 -6.748 1.00 95.44 96 PHE A O 1
ATOM 731 N N . PHE A 1 97 ? 9.099 -1.586 -7.765 1.00 94.94 97 PHE A N 1
ATOM 732 C CA . PHE A 1 97 ? 9.128 -2.169 -9.107 1.00 94.94 97 PHE A CA 1
ATOM 733 C C . PHE A 1 97 ? 9.694 -1.193 -10.141 1.00 94.94 97 PHE A C 1
ATOM 735 O O . PHE A 1 97 ? 9.998 -0.046 -9.840 1.00 94.94 97 PHE A O 1
ATOM 742 N N . ALA A 1 98 ? 9.860 -1.660 -11.377 1.00 95.44 98 ALA A N 1
ATOM 743 C CA . ALA A 1 98 ? 10.109 -0.801 -12.529 1.00 95.44 98 ALA A CA 1
ATOM 744 C C . ALA A 1 98 ? 9.253 -1.280 -13.703 1.00 95.44 98 ALA A C 1
ATOM 746 O O . ALA A 1 98 ? 9.282 -2.470 -14.034 1.00 95.44 98 ALA A O 1
ATOM 747 N N . HIS A 1 99 ? 8.517 -0.383 -14.364 1.00 91.94 99 HIS A N 1
ATOM 748 C CA . HIS A 1 99 ? 7.596 -0.754 -15.454 1.00 91.94 99 HIS A CA 1
ATOM 749 C C . HIS A 1 99 ? 8.290 -1.481 -16.627 1.00 91.94 99 HIS A C 1
ATOM 751 O O . HIS A 1 99 ? 7.725 -2.375 -17.270 1.00 91.94 99 HIS A O 1
ATOM 757 N N . TRP A 1 100 ? 9.557 -1.156 -16.893 1.00 94.44 100 TRP A N 1
ATOM 758 C CA . TRP A 1 100 ? 10.354 -1.783 -17.949 1.00 94.44 100 TRP A CA 1
ATOM 759 C C . TRP A 1 100 ? 10.971 -3.128 -17.537 1.00 94.44 100 TRP A C 1
ATOM 761 O O . TRP A 1 100 ? 11.384 -3.896 -18.412 1.00 94.44 100 TRP A O 1
ATOM 771 N N . CYS A 1 101 ? 10.984 -3.475 -16.247 1.00 97.12 101 CYS A N 1
ATOM 772 C CA . CYS A 1 101 ? 11.596 -4.706 -15.757 1.00 97.12 101 CYS A CA 1
ATOM 773 C C . CYS A 1 101 ? 10.734 -5.943 -16.095 1.00 97.12 101 CYS A C 1
ATOM 775 O O . CYS A 1 101 ? 9.587 -6.043 -15.646 1.00 97.12 101 CYS A O 1
ATOM 777 N N . PRO A 1 102 ? 11.264 -6.932 -16.845 1.00 96.50 102 PRO A N 1
ATOM 778 C CA . PRO A 1 102 ? 10.507 -8.130 -17.216 1.00 96.50 102 PRO A CA 1
ATOM 779 C C . PRO A 1 102 ? 10.054 -8.975 -16.019 1.00 96.50 102 PRO A C 1
ATOM 781 O O . PRO A 1 102 ? 8.935 -9.484 -16.020 1.00 96.50 102 PRO A O 1
ATOM 784 N N . ALA A 1 103 ? 10.894 -9.099 -14.986 1.00 97.00 103 ALA A N 1
ATOM 785 C CA . ALA A 1 103 ? 10.558 -9.856 -13.782 1.00 97.00 103 ALA A CA 1
ATOM 786 C C . ALA A 1 103 ? 9.411 -9.197 -13.000 1.00 97.00 103 ALA A C 1
ATOM 788 O O . ALA A 1 103 ? 8.478 -9.887 -12.593 1.00 97.00 103 ALA A O 1
ATOM 789 N N . CYS A 1 104 ? 9.432 -7.864 -12.867 1.00 96.31 104 CYS A N 1
ATOM 790 C CA . CYS A 1 104 ? 8.366 -7.105 -12.210 1.00 96.31 104 CYS A CA 1
ATOM 791 C C . CYS A 1 104 ? 7.033 -7.263 -12.943 1.00 96.31 104 CYS A C 1
ATOM 793 O O . CYS A 1 104 ? 6.021 -7.566 -12.322 1.00 96.31 104 CYS A O 1
ATOM 795 N N . ARG A 1 105 ? 7.028 -7.158 -14.278 1.00 94.56 105 ARG A N 1
ATOM 796 C CA . ARG A 1 105 ? 5.799 -7.366 -15.059 1.00 94.56 105 ARG A CA 1
ATOM 797 C C . ARG A 1 105 ? 5.224 -8.773 -14.900 1.00 94.56 105 ARG A C 1
ATOM 799 O O . ARG A 1 105 ? 4.009 -8.922 -14.854 1.00 94.56 105 ARG A O 1
ATOM 806 N N . ASN A 1 106 ? 6.079 -9.792 -14.798 1.00 96.62 106 ASN A N 1
ATOM 807 C CA . ASN A 1 106 ? 5.629 -11.160 -14.540 1.00 96.62 106 ASN A CA 1
ATOM 808 C C . ASN A 1 106 ? 5.080 -11.339 -13.112 1.00 96.62 106 ASN A C 1
ATOM 810 O O . ASN A 1 106 ? 4.189 -12.154 -12.890 1.00 96.62 106 ASN A O 1
ATOM 814 N N . TYR A 1 107 ? 5.591 -10.574 -12.146 1.00 96.19 107 TYR A N 1
ATOM 815 C CA . TYR A 1 107 ? 5.149 -10.621 -10.754 1.00 96.19 107 TYR A CA 1
ATOM 816 C C . TYR A 1 107 ? 3.870 -9.808 -10.483 1.00 96.19 107 TYR A C 1
ATOM 818 O O . TYR A 1 107 ? 3.025 -10.267 -9.713 1.00 96.19 107 TYR A O 1
ATOM 826 N N . LYS A 1 108 ? 3.666 -8.676 -11.173 1.00 94.19 108 LYS A N 1
ATOM 827 C CA . LYS A 1 108 ? 2.485 -7.793 -11.074 1.00 94.19 108 LYS A CA 1
ATOM 828 C C . LYS A 1 108 ? 1.139 -8.527 -10.892 1.00 94.19 108 LYS A C 1
ATOM 830 O O . LYS A 1 108 ? 0.450 -8.245 -9.910 1.00 94.19 108 LYS A O 1
ATOM 835 N N . PRO A 1 109 ? 0.755 -9.517 -11.728 1.00 94.12 109 PRO A N 1
ATOM 836 C CA . PRO A 1 109 ? -0.536 -10.199 -11.571 1.00 94.12 109 PRO A CA 1
ATOM 837 C C . PRO A 1 109 ? -0.667 -10.986 -10.255 1.00 94.12 109 PRO A C 1
ATOM 839 O O . PRO A 1 109 ? -1.777 -11.178 -9.749 1.00 94.12 109 PRO A O 1
ATOM 842 N N . HIS A 1 110 ? 0.445 -11.457 -9.686 1.00 94.69 110 HIS A N 1
ATOM 843 C CA . HIS A 1 110 ? 0.450 -12.116 -8.382 1.00 94.69 110 HIS A CA 1
ATOM 844 C C . HIS A 1 110 ? 0.273 -11.102 -7.256 1.00 94.69 110 HIS A C 1
ATOM 846 O O . HIS A 1 110 ? -0.538 -11.337 -6.357 1.00 94.69 110 HIS A O 1
ATOM 852 N N . TYR A 1 111 ? 0.969 -9.968 -7.339 1.00 95.06 111 TYR A N 1
ATOM 853 C CA . TYR A 1 111 ? 0.847 -8.892 -6.363 1.00 95.06 111 TYR A CA 1
ATOM 854 C C . TYR A 1 111 ? -0.581 -8.332 -6.312 1.00 95.06 111 TYR A C 1
ATOM 856 O O . TYR A 1 111 ? -1.184 -8.276 -5.242 1.00 95.06 111 TYR A O 1
ATOM 864 N N . GLU A 1 112 ? -1.199 -8.063 -7.465 1.00 91.75 112 GLU A N 1
ATOM 865 C CA . GLU A 1 112 ? -2.604 -7.637 -7.552 1.00 91.75 112 GLU A CA 1
ATOM 866 C C . GLU A 1 112 ? -3.583 -8.655 -6.956 1.00 91.75 112 GLU A C 1
ATOM 868 O O . GLU A 1 112 ? -4.600 -8.292 -6.361 1.00 91.75 112 GLU A O 1
ATOM 873 N N . LYS A 1 113 ? -3.302 -9.954 -7.117 1.00 90.94 113 LYS A N 1
ATOM 874 C CA . LYS A 1 113 ? -4.145 -11.012 -6.553 1.00 90.94 113 LYS A CA 1
ATOM 875 C C . LYS A 1 113 ? -4.144 -10.977 -5.033 1.00 90.94 113 LYS A C 1
ATOM 877 O O . LYS A 1 113 ? -5.203 -11.180 -4.447 1.00 90.94 113 LYS A O 1
ATOM 882 N N . VAL A 1 114 ? -2.992 -10.701 -4.427 1.00 93.00 114 VAL A N 1
ATOM 883 C CA . VAL A 1 114 ? -2.880 -10.474 -2.983 1.00 93.00 114 VAL A CA 1
ATOM 884 C C . VAL A 1 114 ? -3.536 -9.149 -2.610 1.00 93.00 114 VAL A C 1
ATOM 886 O O . VAL A 1 114 ? -4.297 -9.107 -1.650 1.00 93.00 114 VAL A O 1
ATOM 889 N N . ALA A 1 115 ? -3.324 -8.094 -3.400 1.00 92.94 115 ALA A N 1
ATOM 890 C CA . ALA A 1 115 ? -3.878 -6.778 -3.119 1.00 92.94 115 ALA A CA 1
ATOM 891 C C . ALA A 1 115 ? -5.410 -6.793 -3.029 1.00 92.94 115 ALA A C 1
ATOM 893 O O . ALA A 1 115 ? -5.967 -6.221 -2.100 1.00 92.94 115 ALA A O 1
ATOM 894 N N . ARG A 1 116 ? -6.093 -7.560 -3.890 1.00 89.12 116 ARG A N 1
ATOM 895 C CA . ARG A 1 116 ? -7.553 -7.785 -3.826 1.00 89.12 116 ARG A CA 1
ATOM 896 C C . ARG A 1 116 ? -8.064 -8.387 -2.512 1.00 89.12 116 ARG A C 1
ATOM 898 O O . ARG A 1 116 ? -9.252 -8.286 -2.221 1.00 89.12 116 ARG A O 1
ATOM 905 N N . LEU A 1 117 ? -7.213 -9.064 -1.738 1.00 90.88 117 LEU A N 1
ATOM 906 C CA . LEU A 1 117 ? -7.615 -9.653 -0.456 1.00 90.88 117 LEU A CA 1
ATOM 907 C C . LEU A 1 117 ? -7.711 -8.604 0.656 1.00 90.88 117 LEU A C 1
ATOM 909 O O . LEU A 1 117 ? -8.466 -8.813 1.607 1.00 90.88 117 LEU A O 1
ATOM 913 N N . PHE A 1 118 ? -6.973 -7.498 0.525 1.00 90.44 118 PHE A N 1
ATOM 914 C CA . PHE A 1 118 ? -6.819 -6.467 1.557 1.00 90.44 118 PHE A CA 1
ATOM 915 C C . PHE A 1 118 ? -7.371 -5.095 1.144 1.00 90.44 118 PHE A C 1
ATOM 917 O O . PHE A 1 118 ? -7.803 -4.321 1.998 1.00 90.44 118 PHE A O 1
ATOM 924 N N . SER A 1 119 ? -7.417 -4.828 -0.159 1.00 83.94 119 SER A N 1
ATOM 925 C CA . SER A 1 119 ? -7.888 -3.589 -0.772 1.00 83.94 119 SER A CA 1
ATOM 926 C C . SER A 1 119 ? -9.114 -3.852 -1.650 1.00 83.94 119 SER A C 1
ATOM 928 O O . SER A 1 119 ? -9.196 -4.874 -2.334 1.00 83.94 119 SER A O 1
ATOM 930 N N . GLY A 1 120 ? -10.065 -2.915 -1.649 1.00 76.31 120 GLY A N 1
ATOM 931 C CA . GLY A 1 120 ? -11.278 -2.963 -2.473 1.00 76.31 120 GLY A CA 1
ATOM 932 C C . GLY A 1 120 ? -12.566 -3.269 -1.698 1.00 76.31 120 GLY A C 1
ATOM 933 O O . GLY A 1 120 ? -12.553 -3.670 -0.536 1.00 76.31 120 GLY A O 1
ATOM 934 N N . HIS A 1 121 ? -13.711 -3.068 -2.360 1.00 74.06 121 HIS A N 1
ATOM 935 C CA . HIS A 1 121 ? -15.044 -3.157 -1.741 1.00 74.06 121 HIS A CA 1
ATOM 936 C C . HIS A 1 121 ? -15.377 -4.559 -1.197 1.00 74.06 121 HIS A C 1
ATOM 938 O O . HIS A 1 121 ? -16.036 -4.682 -0.169 1.00 74.06 121 HIS A O 1
ATOM 944 N N . ASN A 1 122 ? -14.875 -5.606 -1.861 1.00 80.19 122 ASN A N 1
ATOM 945 C CA . ASN A 1 122 ? -15.127 -7.015 -1.531 1.00 80.19 122 ASN A CA 1
ATOM 946 C C . ASN A 1 122 ? -13.904 -7.716 -0.908 1.00 80.19 122 ASN A C 1
ATOM 948 O O . ASN A 1 122 ? -13.798 -8.941 -0.978 1.00 80.19 122 ASN A O 1
ATOM 952 N N . ALA A 1 123 ? -12.952 -6.959 -0.354 1.00 85.69 123 ALA A N 1
ATOM 953 C CA . ALA A 1 123 ? -11.765 -7.526 0.277 1.00 85.69 123 ALA A CA 1
ATOM 954 C C . ALA A 1 123 ? -12.154 -8.438 1.455 1.00 85.69 123 ALA A C 1
ATOM 956 O O . ALA A 1 123 ? -12.994 -8.078 2.281 1.00 85.69 123 ALA A O 1
ATOM 957 N N . ALA A 1 124 ? -11.523 -9.612 1.550 1.00 88.00 124 ALA A N 1
ATOM 958 C CA . ALA A 1 124 ? -11.750 -10.553 2.650 1.00 88.00 124 ALA A CA 1
ATOM 959 C C . ALA A 1 124 ? -11.259 -9.990 3.995 1.00 88.00 124 ALA A C 1
ATOM 961 O O . ALA A 1 124 ? -11.829 -10.277 5.049 1.00 88.00 124 ALA A O 1
ATOM 962 N N . HIS A 1 125 ? -10.207 -9.170 3.948 1.00 85.56 125 HIS A N 1
ATOM 963 C CA . HIS A 1 125 ? -9.525 -8.609 5.109 1.00 85.56 125 HIS A CA 1
ATOM 964 C C . HIS A 1 125 ? -9.261 -7.104 4.919 1.00 85.56 125 HIS A C 1
ATOM 966 O O . HIS A 1 125 ? -8.109 -6.688 4.779 1.00 85.56 125 HIS A O 1
ATOM 972 N N . PRO A 1 126 ? -10.312 -6.265 4.890 1.00 83.31 126 PRO A N 1
ATOM 973 C CA . PRO A 1 126 ? -10.176 -4.845 4.590 1.00 83.31 126 PRO A CA 1
ATOM 974 C C . PRO A 1 126 ? -9.487 -4.084 5.729 1.00 83.31 126 PRO A C 1
ATOM 976 O O . PRO A 1 126 ? -9.795 -4.302 6.899 1.00 83.31 126 PRO A O 1
ATOM 979 N N . GLY A 1 127 ? -8.596 -3.151 5.382 1.00 78.75 127 GLY A N 1
ATOM 980 C CA . GLY A 1 127 ? -8.008 -2.188 6.329 1.00 78.75 127 GLY A CA 1
ATOM 981 C C . GLY A 1 127 ? -6.954 -2.754 7.288 1.00 78.75 127 GLY A C 1
ATOM 982 O O . GLY A 1 127 ? -6.506 -2.050 8.184 1.00 78.75 127 GLY A O 1
ATOM 983 N N . ILE A 1 128 ? -6.558 -4.017 7.113 1.00 87.56 128 ILE A N 1
ATOM 984 C CA . ILE A 1 128 ? -5.484 -4.653 7.888 1.00 87.56 128 ILE A CA 1
ATOM 985 C C . ILE A 1 128 ? -4.135 -4.296 7.259 1.00 87.56 128 ILE A C 1
ATOM 987 O O . ILE A 1 128 ? -3.268 -3.715 7.909 1.00 87.56 128 ILE A O 1
ATOM 991 N N . VAL A 1 129 ? -3.974 -4.612 5.973 1.00 92.69 129 VAL A N 1
ATOM 992 C CA . VAL A 1 129 ? -2.736 -4.384 5.227 1.00 92.69 129 VAL A CA 1
ATOM 993 C C . VAL A 1 129 ? -2.972 -3.328 4.160 1.00 92.69 129 VAL A C 1
ATOM 995 O O . VAL A 1 129 ? -3.875 -3.454 3.337 1.00 92.69 129 VAL A O 1
ATOM 998 N N . PHE A 1 130 ? -2.152 -2.286 4.164 1.00 92.19 130 PHE A N 1
ATOM 999 C CA . PHE A 1 130 ? -2.108 -1.284 3.113 1.00 92.19 130 PHE A CA 1
ATOM 1000 C C . PHE A 1 130 ? -1.193 -1.756 1.981 1.00 92.19 130 PHE A C 1
ATOM 1002 O O . PHE A 1 130 ? 0.003 -1.958 2.182 1.00 92.19 130 PHE A O 1
ATOM 1009 N N . MET A 1 131 ? -1.771 -1.978 0.804 1.00 93.00 131 MET A N 1
ATOM 1010 C CA . MET A 1 131 ? -1.072 -2.515 -0.363 1.00 93.00 131 MET A CA 1
ATOM 1011 C C . MET A 1 131 ? -0.638 -1.365 -1.264 1.00 93.00 131 MET A C 1
ATOM 1013 O O . MET A 1 131 ? -1.495 -0.640 -1.776 1.00 93.00 131 MET A O 1
ATOM 1017 N N . THR A 1 132 ? 0.667 -1.196 -1.463 1.00 94.00 132 THR A N 1
ATOM 1018 C CA . THR A 1 132 ? 1.216 -0.071 -2.221 1.00 94.00 132 THR A CA 1
ATOM 1019 C C . THR A 1 132 ? 2.356 -0.469 -3.147 1.00 94.00 132 THR A C 1
ATOM 1021 O O . THR A 1 132 ? 3.048 -1.460 -2.927 1.00 94.00 132 THR A O 1
ATOM 1024 N N . LYS A 1 133 ? 2.577 0.322 -4.194 1.00 93.69 133 LYS A N 1
ATOM 1025 C CA . LYS A 1 133 ? 3.655 0.117 -5.168 1.00 93.69 133 LYS A CA 1
ATOM 1026 C C . LYS A 1 133 ? 4.392 1.425 -5.451 1.00 93.69 133 LYS A C 1
ATOM 1028 O O . LYS A 1 133 ? 3.776 2.483 -5.432 1.00 93.69 133 LYS A O 1
ATOM 1033 N N . VAL A 1 134 ? 5.691 1.353 -5.720 1.00 93.94 134 VAL A N 1
ATOM 1034 C CA . VAL A 1 134 ? 6.551 2.485 -6.099 1.00 93.94 134 VAL A CA 1
ATOM 1035 C C . VAL A 1 134 ? 7.289 2.112 -7.378 1.00 93.94 134 VAL A C 1
ATOM 1037 O O . VAL A 1 134 ? 8.043 1.134 -7.384 1.00 93.94 134 VAL A O 1
ATOM 1040 N N . ASP A 1 135 ? 7.104 2.890 -8.445 1.00 94.38 135 ASP A N 1
ATOM 1041 C CA . ASP A 1 135 ? 7.899 2.741 -9.665 1.00 94.38 135 ASP A CA 1
ATOM 1042 C C . ASP A 1 135 ? 9.256 3.442 -9.497 1.00 94.38 135 ASP A C 1
ATOM 1044 O O . ASP A 1 135 ? 9.361 4.664 -9.540 1.00 94.38 135 ASP A O 1
ATOM 1048 N N . CYS A 1 136 ? 10.322 2.663 -9.328 1.00 93.75 136 CYS A N 1
ATOM 1049 C CA . CYS A 1 136 ? 11.692 3.152 -9.199 1.00 93.75 136 CYS A CA 1
ATOM 1050 C C . CYS A 1 136 ? 12.293 3.671 -10.516 1.00 93.75 136 CYS A C 1
ATOM 1052 O O . CYS A 1 136 ? 13.402 4.208 -10.505 1.00 93.75 136 CYS A O 1
ATOM 1054 N N . ALA A 1 137 ? 11.630 3.462 -11.656 1.00 93.19 137 ALA A N 1
ATOM 1055 C CA . ALA A 1 137 ? 12.072 3.995 -12.941 1.00 93.19 137 ALA A CA 1
ATOM 1056 C C . ALA A 1 137 ? 11.652 5.453 -13.149 1.00 93.19 137 ALA A C 1
ATOM 1058 O O . ALA A 1 137 ? 12.268 6.154 -13.955 1.00 93.19 137 ALA A O 1
ATOM 1059 N N . LEU A 1 138 ? 10.606 5.890 -12.448 1.00 85.56 138 LEU A N 1
ATOM 1060 C CA . LEU A 1 138 ? 10.137 7.265 -12.462 1.00 85.56 138 LEU A CA 1
ATOM 1061 C C . LEU A 1 138 ? 10.854 8.026 -11.340 1.00 85.56 138 LEU A C 1
ATOM 1063 O O . LEU A 1 138 ? 11.013 7.518 -10.230 1.00 85.56 138 LEU A O 1
ATOM 1067 N N . LYS A 1 139 ? 11.386 9.200 -11.685 1.00 66.12 139 LYS A N 1
ATOM 1068 C CA . LYS A 1 139 ? 12.212 10.032 -10.809 1.00 66.12 139 LYS A CA 1
ATOM 1069 C C . LYS A 1 139 ? 11.420 11.219 -10.298 1.00 66.12 139 LYS A C 1
ATOM 1071 O O . LYS A 1 139 ? 10.658 11.775 -11.121 1.00 66.12 139 LYS A O 1
#

InterPro domains:
  IPR013766 Thioredoxin domain [PF00085] (73-136)
  IPR017937 Thioredoxin, conserved site [PS00194] (93-111)
  IPR036249 Thioredoxin-like superfamily [SSF52833] (68-118)
  IPR039798 Sulfhydryl oxidase [PTHR22897] (31-138)

Radius of gyration: 28.35 Å; Cα contacts (8 Å, |Δi|>4): 119; chains: 1; bounding box: 85×46×56 Å

Sequence (139 aa):
PLKLGGEGQGTEQIMDRMLHERRLGFTMAPVVTFVLVMVLVSFEAAQAEVHAGRALMARIIDEPGEGNGDNAVELKMEDFNSTLLASPSSWAIVEFFAHWCPACRNYKPHYEKVARLFSGHNAAHPGIVFMTKVDCALK

Solvent-accessible surface area (backbone atoms only — not comparable to full-atom values): 8408 Å² total; per-residue (Å²): 134,90,85,90,84,90,86,84,92,72,66,69,72,56,54,61,60,56,63,60,69,65,73,82,56,84,81,56,52,65,59,53,51,51,51,52,50,51,51,51,56,52,48,54,61,58,45,51,58,55,53,51,46,51,54,51,50,53,58,63,61,64,56,88,64,97,52,103,75,68,36,44,39,79,43,50,87,90,48,41,65,60,54,62,70,68,45,82,34,87,38,74,48,76,45,82,37,32,90,85,39,69,68,45,59,69,43,44,69,56,52,39,60,56,18,41,3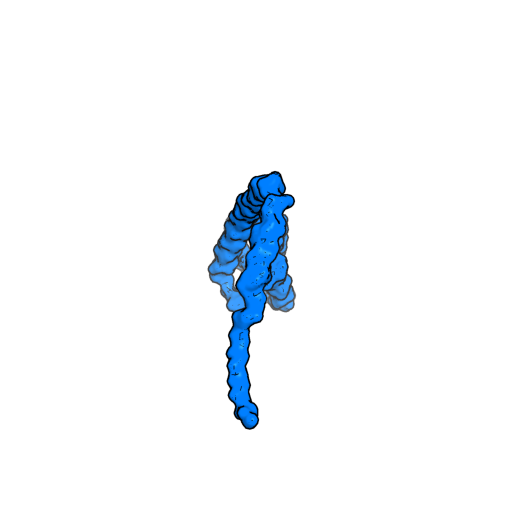9,22,28,67,97,81,23,84,44,61,62,46,44,40,42,30,33,32,55,73,74,62,130

Foldseek 3Di:
DDDDDDDDPDPPVVVVVVVVVVPPPPPCVVVVVVVVVVVVVVVVVVVVVV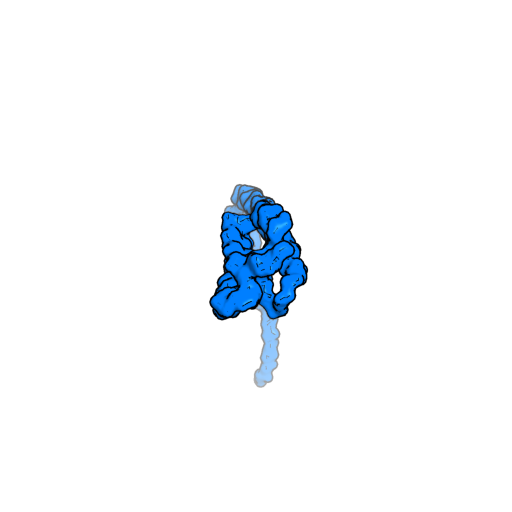VVLVVVQVVQQPPDDPDPQQLAGEDEPVCNVVVVVPHQAPEEDEAEEAPPDPVRVVCRVVLSVVSQCAGDDPHVNHRHYHGHYYHPVPD

Secondary structure (DSSP, 8-sta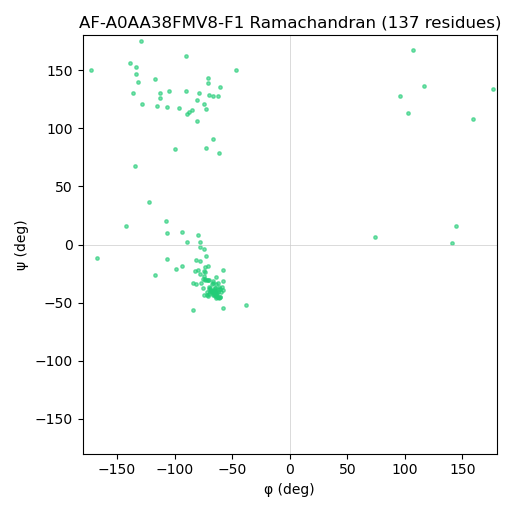te):
---------SSHHHHHHHHHHGGG-TTTHHHHHHHHHHHHHHHHHHHHHHHHHHHHHHHHHTS--SSTT--SEE--TTTHHHHHHH---SEEEEEEE-TT-HHHHHHHHHHHHHHHHHSSTT-SSTTTEEEEEEETT--

Organism: Taxus chinensis (NCBI:txid29808)

Mean predicted aligned error: 15.19 Å

Nearest PDB structures (foldseek):
  3qcp-assembly1_A  TM=6.891E-01  e=4.292E-02  Trypanosoma brucei
  3zxq-assembly1_B  TM=3.452E-01  e=7.251E+00  Mycobacterium tuberculosis H37Rv

pLDDT: mean 73.42, std 20.21, range [30.03, 97.12]